Protein AF-A0AAW2LKU7-F1 (afdb_monomer)

Sequence (113 aa):
MQDIAEHLTTIYLKRCDRGKRCLYEGSTPPDGYPNTWNGASYCTSELTVLKNSEIHKWDRGYDNDGNQVWGVKGGAYEFKPAPASSFSDPFSSLNFPPQFMEKRIEGSFVLQE

Structure (mmCIF, N/CA/C/O backbone):
data_AF-A0AAW2LKU7-F1
#
_entry.id   AF-A0AAW2LKU7-F1
#
loop_
_atom_site.group_PDB
_atom_site.id
_atom_site.type_symbol
_atom_site.label_atom_id
_atom_site.label_alt_id
_atom_site.label_comp_id
_atom_site.label_asym_id
_atom_site.label_entity_id
_atom_site.label_seq_id
_atom_site.pdbx_PDB_ins_code
_atom_site.Cartn_x
_atom_site.Cartn_y
_atom_site.Cartn_z
_atom_site.occupancy
_atom_site.B_iso_or_equiv
_atom_site.auth_seq_id
_atom_site.auth_comp_id
_atom_site.auth_asym_id
_atom_site.auth_atom_id
_atom_site.pdbx_PDB_model_num
ATOM 1 N N . MET A 1 1 ? -8.120 22.794 -18.595 1.00 52.03 1 MET A N 1
ATOM 2 C CA . MET A 1 1 ? -8.797 22.102 -17.479 1.00 52.03 1 MET A CA 1
ATOM 3 C C . MET A 1 1 ? -7.928 20.905 -17.117 1.00 52.03 1 MET A C 1
ATOM 5 O O . MET A 1 1 ? -8.183 19.812 -17.589 1.00 52.03 1 MET A O 1
ATOM 9 N N . GLN A 1 2 ? -6.847 21.130 -16.370 1.00 59.94 2 GLN A N 1
ATOM 10 C CA . GLN A 1 2 ? -5.951 20.075 -15.879 1.00 59.94 2 GLN A CA 1
ATOM 11 C C . GLN A 1 2 ? -5.569 20.454 -14.445 1.00 59.94 2 GLN A C 1
ATOM 13 O O . GLN A 1 2 ? -4.478 20.939 -14.186 1.00 59.94 2 GLN A O 1
ATOM 18 N N . ASP A 1 3 ? -6.535 20.330 -13.539 1.00 71.44 3 ASP A N 1
ATOM 19 C CA . ASP A 1 3 ? -6.312 20.454 -12.087 1.00 71.44 3 ASP A CA 1
ATOM 20 C C . ASP A 1 3 ? -6.496 19.092 -11.395 1.00 71.44 3 ASP A C 1
ATOM 22 O O . ASP A 1 3 ? -6.754 18.977 -10.203 1.00 71.44 3 ASP A O 1
ATOM 26 N N . ILE A 1 4 ? -6.422 18.022 -12.190 1.00 77.06 4 ILE A N 1
ATOM 27 C CA . ILE A 1 4 ? -6.457 16.645 -11.719 1.00 77.06 4 ILE A CA 1
ATOM 28 C C . ILE A 1 4 ? -5.102 16.060 -12.091 1.00 77.06 4 ILE A C 1
ATOM 30 O O . ILE A 1 4 ? -4.729 16.061 -13.267 1.00 77.06 4 ILE A O 1
ATOM 34 N N . ALA A 1 5 ? -4.357 15.632 -11.074 1.00 78.81 5 ALA A N 1
ATOM 35 C CA . ALA A 1 5 ? -3.090 14.940 -11.251 1.00 78.81 5 ALA A CA 1
ATOM 36 C C . ALA A 1 5 ? -3.272 13.672 -12.102 1.00 78.81 5 ALA A C 1
ATOM 38 O O . ALA A 1 5 ? -4.373 13.130 -12.222 1.00 78.81 5 ALA A O 1
ATOM 39 N N . GLU A 1 6 ? -2.177 13.197 -12.685 1.00 87.56 6 GLU A N 1
ATOM 40 C CA . GLU A 1 6 ? -2.165 11.937 -13.422 1.00 87.56 6 GLU A CA 1
ATOM 41 C C . GLU A 1 6 ? -2.611 10.772 -12.524 1.00 87.56 6 GLU A C 1
ATOM 43 O O . GLU A 1 6 ? -2.301 10.717 -11.329 1.00 87.56 6 GLU A O 1
ATOM 48 N N . HIS A 1 7 ? -3.370 9.839 -13.099 1.00 93.44 7 HIS A N 1
ATOM 49 C CA . HIS A 1 7 ? -3.749 8.610 -12.411 1.00 93.44 7 HIS A CA 1
ATOM 50 C C . HIS A 1 7 ? -2.502 7.754 -12.144 1.00 93.44 7 HIS A C 1
ATOM 52 O O . HIS A 1 7 ? -1.686 7.558 -13.037 1.00 93.44 7 HIS A O 1
ATOM 58 N N . LEU A 1 8 ? -2.374 7.232 -10.919 1.00 94.75 8 LEU A N 1
ATOM 59 C CA . LEU A 1 8 ? -1.282 6.325 -10.546 1.00 94.75 8 LEU A CA 1
ATOM 60 C C . LEU A 1 8 ? -1.784 4.925 -10.192 1.00 94.75 8 LEU A C 1
ATOM 62 O O . LEU A 1 8 ? -1.247 3.936 -10.671 1.00 94.75 8 LEU A O 1
ATOM 66 N N . THR A 1 9 ? -2.796 4.816 -9.325 1.00 97.06 9 THR A N 1
ATOM 67 C CA . THR A 1 9 ? -3.322 3.520 -8.875 1.00 97.06 9 THR A CA 1
ATOM 68 C C . THR A 1 9 ? -4.818 3.588 -8.586 1.00 97.06 9 THR A C 1
ATOM 70 O O . THR A 1 9 ? -5.364 4.641 -8.255 1.00 97.06 9 THR A O 1
ATOM 73 N N . THR A 1 10 ? -5.485 2.437 -8.663 1.00 97.81 10 THR A N 1
ATOM 74 C CA . THR A 1 10 ? -6.834 2.228 -8.122 1.00 97.81 10 THR A CA 1
ATOM 75 C C . THR A 1 10 ? -6.804 1.053 -7.151 1.00 97.81 10 THR A C 1
ATOM 77 O O . THR A 1 10 ? -6.220 0.012 -7.447 1.00 97.81 10 THR A O 1
ATOM 80 N N . ILE A 1 11 ? -7.438 1.219 -5.988 1.00 98.31 11 ILE A N 1
ATOM 81 C CA . ILE A 1 11 ? -7.531 0.196 -4.941 1.00 98.31 11 ILE A CA 1
ATOM 82 C C . ILE A 1 11 ? -9.001 -0.121 -4.701 1.00 98.31 11 ILE A C 1
ATOM 84 O O . ILE A 1 11 ? -9.798 0.778 -4.430 1.00 98.31 11 ILE A O 1
ATOM 88 N N . TYR A 1 12 ? -9.346 -1.404 -4.746 1.00 96.94 12 TYR A N 1
ATOM 89 C CA . TYR A 1 12 ? -10.695 -1.874 -4.445 1.00 96.94 12 TYR A CA 1
ATOM 90 C C . TYR A 1 12 ? -10.753 -2.338 -2.992 1.00 96.94 12 TYR A C 1
ATOM 92 O O . TYR A 1 12 ? -10.251 -3.406 -2.644 1.00 96.94 12 TYR A O 1
ATOM 100 N N . LEU A 1 13 ? -11.344 -1.514 -2.126 1.00 98.31 13 LEU A N 1
ATOM 101 C CA . LEU A 1 13 ? -11.500 -1.842 -0.713 1.00 98.31 13 LEU A CA 1
ATOM 102 C C . LEU A 1 13 ? -12.720 -2.736 -0.493 1.00 98.31 13 LEU A C 1
ATOM 104 O O . LEU A 1 13 ? -13.829 -2.414 -0.919 1.00 98.31 13 LEU A O 1
ATOM 108 N N . LYS A 1 14 ? -12.529 -3.819 0.258 1.00 98.31 14 LYS A N 1
ATOM 109 C CA . LYS A 1 14 ? -13.615 -4.627 0.814 1.00 98.31 14 LYS A CA 1
ATOM 110 C C . LYS A 1 14 ? -13.741 -4.367 2.307 1.00 98.31 14 LYS A C 1
ATOM 112 O O . LYS A 1 14 ? -12.756 -4.095 2.994 1.00 98.31 14 LYS A O 1
ATOM 117 N N . ARG A 1 15 ? -14.964 -4.473 2.824 1.00 98.38 15 ARG A N 1
ATOM 118 C CA . ARG A 1 15 ? -15.198 -4.457 4.269 1.00 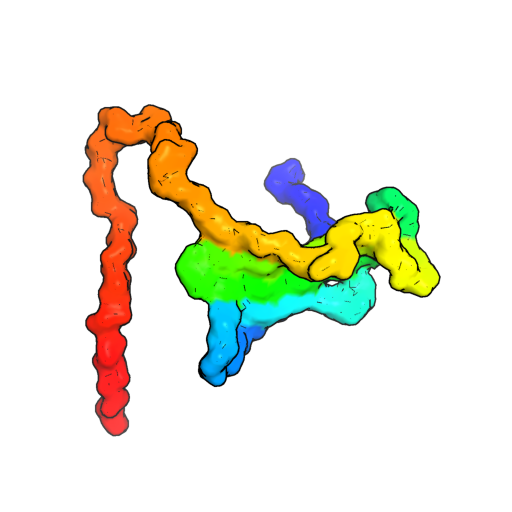98.38 15 ARG A CA 1
ATOM 119 C C . ARG A 1 15 ? -14.541 -5.687 4.894 1.00 98.38 15 ARG A C 1
ATOM 121 O O . ARG A 1 15 ? -14.685 -6.789 4.373 1.00 98.38 15 ARG A O 1
ATOM 128 N N . CYS A 1 16 ? -13.849 -5.492 6.008 1.00 98.06 16 CYS A N 1
ATOM 129 C CA . CYS A 1 16 ? -13.260 -6.594 6.753 1.00 98.06 16 CYS A CA 1
ATOM 130 C C . CYS A 1 16 ? -14.333 -7.419 7.481 1.00 98.06 16 CYS A C 1
ATOM 132 O O . CYS A 1 16 ? -15.330 -6.878 7.972 1.00 98.06 16 CYS A O 1
ATOM 134 N N . ASP A 1 17 ? -14.096 -8.727 7.588 1.00 97.00 17 ASP A N 1
ATOM 135 C CA . ASP A 1 17 ? -14.961 -9.641 8.335 1.00 97.00 17 ASP A CA 1
ATOM 136 C C . ASP A 1 17 ? -15.036 -9.273 9.823 1.00 97.00 17 ASP A C 1
ATOM 138 O O . ASP A 1 17 ? -14.116 -8.681 10.402 1.00 97.00 17 ASP A O 1
ATOM 142 N N . ARG A 1 18 ? -16.137 -9.662 10.480 1.00 94.25 18 ARG A N 1
ATOM 143 C CA . ARG A 1 18 ? -16.297 -9.455 11.926 1.00 94.25 18 ARG A CA 1
ATOM 144 C C . ARG A 1 18 ? -15.156 -10.143 12.684 1.00 94.25 18 ARG A C 1
ATOM 146 O O . ARG A 1 18 ? -14.850 -11.301 12.434 1.00 94.25 18 ARG A O 1
ATOM 153 N N . GLY A 1 19 ? -14.556 -9.425 13.632 1.00 93.31 19 GLY A N 1
ATOM 154 C CA . GLY A 1 19 ? -13.431 -9.911 14.441 1.00 93.31 19 GLY A CA 1
ATOM 155 C C . GLY A 1 19 ? -12.051 -9.501 13.919 1.00 93.31 19 GLY A C 1
ATOM 156 O O . GLY A 1 19 ? -11.091 -9.534 14.687 1.00 93.31 19 GLY A O 1
ATOM 157 N N . LYS A 1 20 ? -11.931 -9.032 12.668 1.00 95.62 20 LYS A N 1
ATOM 158 C CA . LYS A 1 20 ? -10.692 -8.402 12.191 1.00 95.62 20 LYS A CA 1
ATOM 159 C C . LYS A 1 20 ? -10.486 -7.021 12.828 1.00 95.62 20 LYS A C 1
ATOM 161 O O . LYS A 1 20 ? -11.439 -6.334 13.199 1.00 95.62 20 LYS A O 1
ATOM 166 N N . ARG A 1 21 ? -9.218 -6.598 12.933 1.00 94.12 21 ARG A N 1
ATOM 167 C CA . ARG A 1 21 ? -8.850 -5.254 13.429 1.00 94.12 21 ARG A CA 1
ATOM 168 C C . ARG A 1 21 ? -9.214 -4.134 12.448 1.00 94.12 21 ARG A C 1
ATOM 170 O O . ARG A 1 21 ? -9.509 -3.024 12.885 1.00 94.12 21 ARG A O 1
ATOM 177 N N . CYS A 1 22 ? -9.170 -4.418 11.149 1.00 97.31 22 CYS A N 1
ATOM 178 C CA . CYS A 1 22 ? -9.481 -3.461 10.093 1.00 97.31 22 CYS A CA 1
ATOM 179 C C . CYS A 1 22 ? -10.990 -3.257 9.919 1.00 97.31 22 CYS A C 1
ATOM 181 O O . CYS A 1 22 ? -11.799 -4.121 10.249 1.00 97.31 22 CYS A O 1
ATOM 183 N N . LEU A 1 23 ? -11.356 -2.095 9.384 1.00 98.19 23 LEU A N 1
ATOM 184 C CA . LEU A 1 23 ? -12.694 -1.782 8.888 1.00 98.19 23 LEU A CA 1
ATOM 185 C C . LEU A 1 23 ? -12.797 -2.107 7.397 1.00 98.19 23 LEU A C 1
ATOM 187 O O . LEU A 1 23 ? -13.772 -2.726 6.968 1.00 98.19 23 LEU A O 1
ATOM 191 N N . TYR A 1 24 ? -11.767 -1.732 6.638 1.00 98.69 24 TYR A N 1
ATOM 192 C CA . TYR A 1 24 ? -11.636 -2.008 5.213 1.00 98.69 24 TYR A CA 1
ATOM 193 C C . TYR A 1 24 ? -10.198 -2.388 4.878 1.00 98.69 24 TYR A C 1
ATOM 195 O O . TYR A 1 24 ? -9.263 -1.872 5.488 1.00 98.69 24 TYR A O 1
ATOM 203 N N . GLU A 1 25 ? -10.031 -3.260 3.895 1.00 98.50 25 GLU A N 1
ATOM 204 C CA . GLU A 1 25 ? -8.730 -3.664 3.363 1.00 98.50 25 GLU A CA 1
ATOM 205 C C . GLU A 1 25 ? -8.835 -3.853 1.849 1.00 98.50 25 GLU A C 1
ATOM 207 O O . GLU A 1 25 ? -9.894 -4.216 1.331 1.00 98.50 25 GLU A O 1
ATOM 212 N N . GLY A 1 26 ? -7.750 -3.608 1.127 1.00 98.44 26 GLY A N 1
ATOM 213 C CA . GLY A 1 26 ? -7.697 -3.853 -0.306 1.00 98.44 26 GLY A CA 1
ATOM 214 C C . GLY A 1 26 ? -6.343 -3.519 -0.904 1.00 98.44 26 GLY A C 1
ATOM 215 O O . GLY A 1 26 ? -5.476 -2.932 -0.254 1.00 98.44 26 GLY A O 1
ATOM 216 N N . SER A 1 27 ? -6.186 -3.888 -2.168 1.00 98.44 27 SER A N 1
ATOM 217 C CA . SER A 1 27 ? -4.971 -3.658 -2.935 1.00 98.44 27 SER A CA 1
ATOM 218 C C . SER A 1 27 ? -5.290 -3.251 -4.371 1.00 98.44 27 SER A C 1
ATOM 220 O O . SER A 1 27 ? -6.438 -3.323 -4.826 1.00 98.44 27 SER A O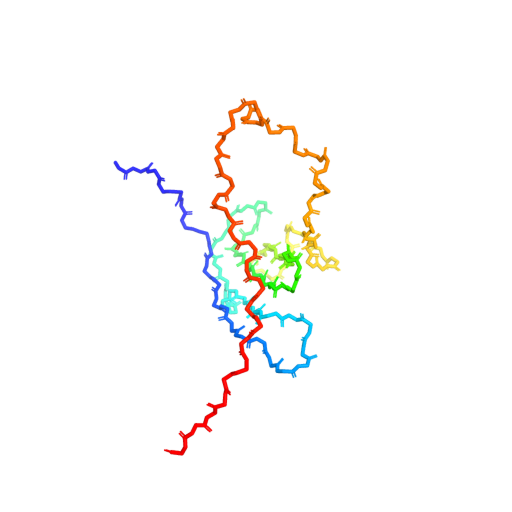 1
ATOM 222 N N . THR A 1 28 ? -4.257 -2.840 -5.097 1.00 98.44 28 THR A N 1
ATOM 223 C CA . THR A 1 28 ? -4.257 -2.874 -6.561 1.00 98.44 28 THR A CA 1
ATOM 224 C C . THR A 1 28 ? -4.463 -4.314 -7.060 1.00 98.44 28 THR A C 1
ATOM 226 O O . THR A 1 28 ? -4.204 -5.265 -6.309 1.00 98.44 28 THR A O 1
ATOM 229 N N . PRO A 1 29 ? -4.900 -4.508 -8.318 1.00 97.56 29 PRO A N 1
ATOM 230 C CA . PRO A 1 29 ? -4.862 -5.816 -8.971 1.00 97.56 29 PRO A CA 1
ATOM 231 C C . PRO A 1 29 ? -3.447 -6.431 -8.961 1.00 97.56 29 PRO A C 1
ATOM 233 O O . PRO A 1 29 ? -2.478 -5.688 -8.770 1.00 97.56 29 PRO A O 1
ATOM 236 N N . PRO A 1 30 ? -3.305 -7.753 -9.191 1.00 94.50 30 PRO A N 1
ATOM 237 C CA . PRO A 1 30 ? -2.006 -8.435 -9.171 1.00 94.50 30 PRO A CA 1
ATOM 238 C C . PRO A 1 30 ? -0.951 -7.813 -10.093 1.00 94.50 30 PRO A C 1
ATOM 240 O O . PRO A 1 30 ? 0.200 -7.687 -9.688 1.00 94.50 30 PRO A O 1
ATOM 243 N N . ASP A 1 31 ? -1.361 -7.354 -11.279 1.00 95.00 31 ASP A N 1
ATOM 244 C CA . ASP A 1 31 ? -0.466 -6.734 -12.269 1.00 95.00 31 ASP A CA 1
ATOM 245 C C . ASP A 1 31 ? -0.078 -5.284 -11.916 1.00 95.00 31 ASP A C 1
ATOM 247 O O . ASP A 1 31 ? 0.762 -4.674 -12.574 1.00 95.00 31 ASP A O 1
ATOM 251 N N . GLY A 1 32 ? -0.685 -4.710 -10.871 1.00 97.25 32 GLY A N 1
ATOM 252 C CA . GLY A 1 32 ? -0.421 -3.341 -10.444 1.00 97.25 32 GLY A CA 1
ATOM 253 C C . GLY A 1 32 ? -0.802 -2.294 -11.495 1.00 97.25 32 GLY A C 1
ATOM 254 O O . GLY A 1 32 ? -1.795 -2.437 -12.210 1.00 97.25 32 GLY A O 1
ATOM 255 N N . TYR A 1 33 ? -0.030 -1.209 -11.538 1.00 98.25 33 TYR A N 1
ATOM 256 C CA . TYR A 1 33 ? -0.156 -0.125 -12.515 1.00 98.25 33 TYR A CA 1
ATOM 257 C C . TYR A 1 33 ? 1.223 0.308 -13.024 1.00 98.25 33 TYR A C 1
ATOM 259 O O . TYR A 1 33 ? 2.191 0.193 -12.272 1.00 98.25 33 TYR A O 1
ATOM 267 N N . PRO A 1 34 ? 1.345 0.827 -14.261 1.00 97.81 34 PRO A N 1
ATOM 268 C CA . PRO A 1 34 ? 2.621 1.299 -14.789 1.00 97.81 34 PRO A CA 1
ATOM 269 C C . PRO A 1 34 ? 3.270 2.355 -13.891 1.00 97.81 34 PRO A C 1
ATOM 271 O O . PRO A 1 34 ? 2.620 3.295 -13.434 1.00 97.81 34 PRO A O 1
ATOM 274 N N . ASN A 1 35 ? 4.573 2.221 -13.655 1.00 97.56 35 ASN A N 1
ATOM 275 C CA . ASN A 1 35 ? 5.350 3.201 -12.905 1.00 97.56 35 ASN A CA 1
ATOM 276 C C . ASN A 1 35 ? 6.796 3.185 -13.387 1.00 97.56 35 ASN A C 1
ATOM 278 O O . ASN A 1 35 ? 7.366 2.116 -13.530 1.00 97.56 35 ASN A O 1
ATOM 282 N N . THR A 1 36 ? 7.389 4.358 -13.600 1.00 96.62 36 THR A N 1
ATOM 283 C CA . THR A 1 36 ? 8.748 4.500 -14.156 1.00 96.62 36 THR A CA 1
ATOM 284 C C . THR A 1 36 ? 9.746 5.097 -13.163 1.00 96.62 36 THR A C 1
ATOM 286 O O . THR A 1 36 ? 10.834 5.538 -13.538 1.00 96.62 36 THR A O 1
ATOM 289 N N . TRP A 1 37 ? 9.400 5.150 -11.875 1.00 95.69 37 TRP A N 1
ATOM 290 C CA . TRP A 1 37 ? 10.259 5.757 -10.861 1.00 95.69 37 TRP A CA 1
ATOM 291 C C . TRP A 1 37 ? 11.391 4.809 -10.472 1.00 95.69 37 TRP A C 1
ATOM 293 O O . TRP A 1 37 ? 11.150 3.638 -10.193 1.00 95.69 37 TRP A O 1
ATOM 303 N N . ASN A 1 38 ? 12.624 5.317 -10.396 1.00 94.44 38 ASN A N 1
ATOM 304 C CA . ASN A 1 38 ? 13.796 4.574 -9.910 1.00 94.44 38 ASN A CA 1
ATOM 305 C C . ASN A 1 38 ? 13.992 3.183 -10.553 1.00 94.44 38 ASN A C 1
ATOM 307 O O . ASN A 1 38 ? 14.402 2.244 -9.877 1.00 94.44 38 ASN A O 1
ATOM 311 N N . GLY A 1 39 ? 13.696 3.042 -11.850 1.00 96.00 39 GLY A N 1
ATOM 312 C CA . GLY A 1 39 ? 13.848 1.773 -12.574 1.00 96.00 39 GLY A CA 1
ATOM 313 C C . GLY A 1 39 ? 12.674 0.802 -12.427 1.00 96.00 39 GLY A C 1
ATOM 314 O O . GLY A 1 39 ? 12.782 -0.343 -12.858 1.00 96.00 39 GLY A O 1
ATOM 315 N N . ALA A 1 40 ? 11.557 1.240 -11.844 1.00 98.25 40 ALA A N 1
ATOM 316 C CA . ALA A 1 40 ? 10.332 0.457 -11.840 1.00 98.25 40 ALA A CA 1
ATOM 317 C C . ALA A 1 40 ? 9.745 0.341 -13.257 1.00 98.25 40 ALA A C 1
ATOM 319 O O . ALA A 1 40 ? 9.983 1.177 -14.131 1.00 98.25 40 ALA A O 1
ATOM 320 N N . SER A 1 41 ? 8.962 -0.713 -13.439 1.00 98.19 41 SER A N 1
ATOM 321 C CA . SER A 1 41 ? 8.070 -0.955 -14.570 1.00 98.19 41 SER A CA 1
ATOM 322 C C . SER A 1 41 ? 6.602 -0.918 -14.133 1.00 98.19 41 SER A C 1
ATOM 324 O O . SER A 1 41 ? 5.745 -0.424 -14.868 1.00 98.19 41 SER A O 1
ATOM 326 N N . TYR A 1 42 ? 6.311 -1.357 -12.905 1.00 98.50 42 TYR A N 1
ATOM 327 C CA . TYR A 1 42 ? 4.986 -1.282 -12.301 1.00 98.50 42 TYR A CA 1
ATOM 328 C C . TYR A 1 42 ? 5.065 -0.964 -10.806 1.00 98.50 42 TYR A C 1
ATOM 330 O O . TYR A 1 42 ? 6.109 -1.087 -10.161 1.00 98.50 42 TYR A O 1
ATOM 338 N N . CYS A 1 43 ? 3.942 -0.540 -10.237 1.00 98.38 43 CYS A N 1
ATOM 339 C CA . CYS A 1 43 ? 3.770 -0.349 -8.809 1.00 98.38 43 CYS A CA 1
ATOM 340 C C . CYS A 1 43 ? 2.533 -1.073 -8.285 1.00 98.38 43 CYS A C 1
ATOM 342 O O . CYS A 1 43 ? 1.547 -1.287 -8.992 1.00 98.38 43 CYS A O 1
ATOM 344 N N . THR A 1 44 ? 2.594 -1.439 -7.010 1.00 98.38 44 THR A N 1
ATOM 345 C CA . THR A 1 44 ? 1.470 -2.000 -6.263 1.00 98.38 44 THR A CA 1
ATOM 346 C C . THR A 1 44 ? 1.157 -1.106 -5.085 1.00 98.38 44 THR A C 1
ATOM 348 O O . THR A 1 44 ? 2.069 -0.521 -4.491 1.00 98.38 44 THR A O 1
ATOM 351 N N . SER A 1 45 ? -0.110 -1.086 -4.693 1.00 98.56 45 SER A N 1
ATOM 352 C CA . SER A 1 45 ? -0.540 -0.385 -3.496 1.00 98.56 45 SER A CA 1
ATOM 353 C C . SER A 1 45 ? -1.479 -1.238 -2.660 1.00 98.56 45 SER A C 1
ATOM 355 O O . SER A 1 45 ? -2.395 -1.858 -3.197 1.00 98.56 45 SER A O 1
ATOM 357 N N . GLU A 1 46 ? -1.279 -1.236 -1.348 1.00 98.69 46 GLU A N 1
ATOM 358 C CA . GLU A 1 46 ? -2.176 -1.835 -0.361 1.00 98.69 46 GLU A CA 1
ATOM 359 C C . GLU A 1 46 ? -2.648 -0.757 0.618 1.00 98.69 46 GLU A C 1
ATOM 361 O O . GLU A 1 46 ? -1.874 0.108 1.041 1.00 98.69 46 GLU A O 1
ATOM 366 N N . LEU A 1 47 ? -3.928 -0.797 0.980 1.00 98.69 47 LEU A N 1
ATOM 367 C CA . LEU A 1 47 ? -4.539 0.143 1.912 1.00 98.69 47 LEU A CA 1
ATOM 368 C C . LEU A 1 47 ? -5.412 -0.614 2.907 1.00 98.69 47 LEU A C 1
ATOM 370 O O . LEU A 1 47 ? -6.327 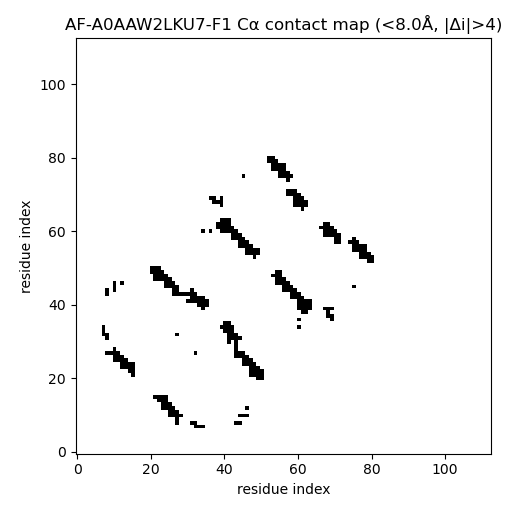-1.344 2.527 1.00 98.69 47 LEU A O 1
ATOM 374 N N . THR A 1 48 ? -5.157 -0.381 4.190 1.00 98.69 48 THR A N 1
ATOM 375 C CA . THR A 1 48 ? -6.007 -0.848 5.282 1.00 98.69 48 THR A CA 1
ATOM 376 C C . THR A 1 48 ? -6.485 0.345 6.092 1.00 98.69 48 THR A C 1
ATOM 378 O O . THR A 1 48 ? -5.690 1.158 6.558 1.00 98.69 48 THR A O 1
ATOM 381 N N . VAL A 1 49 ? -7.797 0.441 6.276 1.00 98.50 49 VAL A N 1
ATOM 382 C CA . VAL A 1 49 ? -8.439 1.449 7.121 1.00 98.50 49 VAL A CA 1
ATOM 383 C C . VAL A 1 49 ? -8.828 0.779 8.427 1.00 98.50 49 VAL A C 1
ATOM 385 O O . VAL A 1 49 ? -9.573 -0.205 8.426 1.00 98.50 49 VAL A O 1
ATOM 388 N N . LEU A 1 50 ? -8.328 1.296 9.544 1.00 98.31 50 LEU A N 1
ATOM 389 C CA . LEU A 1 50 ? -8.576 0.767 10.879 1.00 98.31 50 LEU A CA 1
ATOM 390 C C . LEU A 1 50 ? -9.508 1.698 11.667 1.00 98.31 50 LEU A C 1
ATOM 392 O O . LEU A 1 50 ? -9.939 2.754 11.204 1.00 98.31 50 LEU A O 1
ATOM 396 N N . LYS A 1 51 ? -9.869 1.268 12.878 1.00 95.25 51 LYS A N 1
ATOM 397 C CA . LYS A 1 51 ? -10.577 2.119 13.843 1.00 95.25 51 LYS A CA 1
ATOM 398 C C . LYS A 1 51 ? -9.677 3.274 14.303 1.00 95.25 51 LYS A C 1
ATOM 400 O O . LYS A 1 51 ? -8.470 3.246 14.094 1.00 95.25 51 LYS A O 1
ATOM 405 N N . ASN A 1 52 ? -10.271 4.258 14.979 1.00 94.12 52 ASN A N 1
ATOM 406 C CA . ASN A 1 52 ? -9.563 5.396 15.584 1.00 94.12 52 ASN A CA 1
ATOM 407 C C . ASN A 1 52 ? -8.751 6.228 14.575 1.00 94.12 52 ASN A C 1
ATOM 409 O O . ASN A 1 52 ? -7.714 6.786 14.923 1.00 94.12 52 ASN A O 1
ATOM 413 N N . SER A 1 53 ? -9.226 6.295 13.327 1.00 93.94 53 SER A N 1
ATOM 414 C CA . SER A 1 53 ? -8.592 7.057 12.244 1.00 93.94 53 SER A CA 1
ATOM 415 C C . SER A 1 53 ? -7.144 6.635 11.952 1.00 93.94 53 SER A C 1
ATOM 417 O O . SER A 1 53 ? -6.334 7.450 11.516 1.00 93.94 53 SER A O 1
ATOM 419 N N . GLU A 1 54 ? -6.815 5.362 12.188 1.00 97.75 54 GLU A N 1
ATOM 420 C CA . GLU A 1 54 ? -5.532 4.770 11.811 1.00 97.75 54 GLU A CA 1
ATOM 421 C C . GLU A 1 54 ? -5.599 4.208 10.381 1.00 97.75 54 GLU A C 1
ATOM 423 O O . GLU A 1 54 ? -6.573 3.555 9.989 1.00 97.75 54 GLU A O 1
ATOM 428 N N . ILE A 1 55 ? -4.557 4.471 9.591 1.00 98.44 55 ILE A N 1
ATOM 429 C CA . ILE A 1 55 ? -4.441 4.029 8.199 1.00 98.44 55 ILE A CA 1
ATOM 430 C C . ILE A 1 55 ? -3.107 3.326 8.012 1.00 98.44 55 ILE A C 1
ATOM 432 O O . ILE A 1 55 ? -2.060 3.879 8.335 1.00 98.44 55 ILE A O 1
ATOM 436 N N . HIS A 1 56 ? -3.131 2.125 7.441 1.00 98.56 56 HIS A N 1
ATOM 437 C CA . HIS A 1 56 ? -1.918 1.456 6.979 1.00 98.56 56 HIS A CA 1
ATOM 438 C C . HIS A 1 56 ? -1.853 1.537 5.462 1.00 98.56 56 HIS A C 1
ATOM 440 O O . HIS A 1 56 ? -2.802 1.149 4.777 1.00 98.56 56 HIS A O 1
ATOM 446 N N . LYS A 1 57 ? -0.741 2.045 4.936 1.00 98.44 57 LYS A N 1
ATOM 447 C CA . LYS A 1 57 ? -0.538 2.244 3.499 1.00 98.44 57 LYS A CA 1
ATOM 448 C C . LYS A 1 57 ? 0.787 1.637 3.074 1.00 98.44 57 LYS A C 1
ATOM 450 O O . LYS A 1 57 ? 1.818 1.900 3.694 1.00 98.44 57 LYS A O 1
ATOM 455 N N . TRP A 1 58 ? 0.763 0.849 2.006 1.00 98.50 58 TRP A N 1
ATOM 456 C CA . TRP A 1 58 ? 1.964 0.222 1.475 1.00 98.50 58 TRP A CA 1
ATOM 457 C C . TRP A 1 58 ? 2.064 0.415 -0.031 1.00 98.50 58 TRP A C 1
ATOM 459 O O . TRP A 1 58 ? 1.396 -0.273 -0.796 1.00 98.50 58 TRP A O 1
ATOM 469 N N . ASP A 1 59 ? 2.910 1.355 -0.444 1.00 98.31 59 ASP A 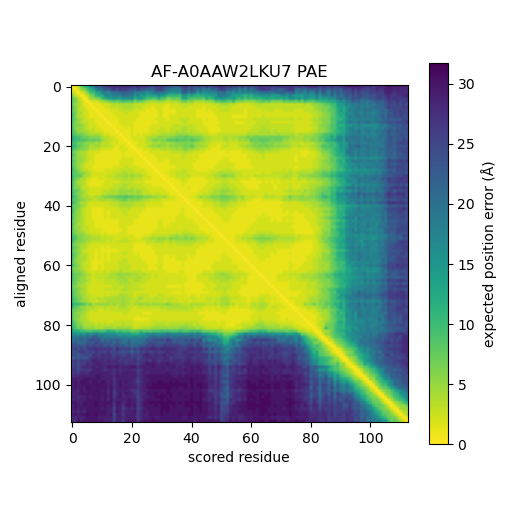N 1
ATOM 470 C CA . ASP A 1 59 ? 3.231 1.600 -1.848 1.00 98.31 59 ASP A CA 1
ATOM 471 C C . ASP A 1 59 ? 4.618 1.044 -2.162 1.00 98.31 59 ASP A C 1
ATOM 473 O O . ASP A 1 59 ? 5.583 1.279 -1.423 1.00 98.31 59 ASP A O 1
ATOM 477 N N . ARG A 1 60 ? 4.713 0.286 -3.255 1.00 98.25 60 ARG A N 1
ATOM 478 C CA . ARG A 1 60 ? 5.949 -0.366 -3.701 1.00 98.25 60 ARG A CA 1
ATOM 479 C C . ARG A 1 60 ? 6.047 -0.326 -5.216 1.00 98.25 60 ARG A C 1
ATOM 481 O O . ARG A 1 60 ? 5.027 -0.455 -5.892 1.00 98.25 60 ARG A O 1
ATOM 488 N N . GLY A 1 61 ? 7.265 -0.226 -5.734 1.00 98.31 61 GLY A N 1
ATOM 489 C CA . GLY A 1 61 ? 7.540 -0.339 -7.164 1.00 98.31 61 GLY A CA 1
ATOM 490 C C . GLY A 1 61 ? 8.515 -1.450 -7.478 1.00 98.31 61 GLY A C 1
ATOM 491 O O . GLY A 1 61 ? 9.403 -1.748 -6.675 1.00 98.31 61 GLY A O 1
ATOM 492 N N . TYR A 1 62 ? 8.341 -2.026 -8.660 1.00 98.44 62 TYR A N 1
ATOM 493 C CA . TYR A 1 62 ? 9.005 -3.239 -9.104 1.00 98.44 62 TYR A CA 1
ATOM 494 C C . TYR A 1 62 ? 9.521 -3.092 -10.531 1.00 98.44 62 TYR A C 1
ATOM 496 O O . TYR A 1 62 ? 8.851 -2.486 -11.367 1.00 98.44 62 TYR A O 1
ATOM 504 N N . ASP A 1 63 ? 10.696 -3.644 -10.819 1.00 98.12 63 ASP A N 1
ATOM 505 C CA . ASP A 1 63 ? 11.204 -3.781 -12.190 1.00 98.12 63 ASP A CA 1
ATOM 506 C C . ASP A 1 63 ? 10.506 -4.933 -12.950 1.00 98.12 63 ASP A C 1
ATOM 508 O O . ASP A 1 63 ? 9.612 -5.592 -12.417 1.00 98.12 63 ASP A O 1
ATOM 512 N N . ASN A 1 64 ? 10.880 -5.155 -14.215 1.00 97.38 64 ASN A N 1
ATOM 513 C CA . ASN A 1 64 ? 10.263 -6.190 -15.061 1.00 97.38 64 ASN A CA 1
ATOM 514 C C . ASN A 1 64 ? 10.539 -7.623 -14.573 1.00 97.38 64 ASN A C 1
ATOM 516 O O . ASN A 1 64 ? 9.808 -8.541 -14.938 1.00 97.38 64 ASN A O 1
ATOM 520 N N . ASP A 1 65 ? 11.582 -7.811 -13.763 1.00 97.62 65 ASP A N 1
ATOM 521 C CA . ASP A 1 65 ? 11.952 -9.103 -13.185 1.00 97.62 65 ASP A CA 1
ATOM 522 C C . ASP A 1 65 ? 11.226 -9.351 -11.846 1.00 97.62 65 ASP A C 1
ATOM 524 O O . ASP A 1 65 ? 11.391 -10.402 -11.223 1.00 97.62 65 ASP A O 1
ATOM 528 N N . GLY A 1 66 ? 10.406 -8.394 -11.392 1.00 96.62 66 GLY A N 1
ATOM 529 C CA . GLY A 1 66 ? 9.658 -8.463 -10.140 1.00 96.62 66 GLY A CA 1
ATOM 530 C C . GLY A 1 66 ? 10.480 -8.091 -8.904 1.00 96.62 66 GLY A C 1
ATOM 531 O O . GLY A 1 66 ? 10.037 -8.334 -7.776 1.00 96.62 66 GLY A O 1
ATOM 532 N N . ASN A 1 67 ? 11.662 -7.486 -9.062 1.00 97.75 67 ASN A N 1
ATOM 533 C CA . ASN A 1 67 ? 12.445 -7.009 -7.926 1.00 97.75 67 ASN A CA 1
ATOM 534 C C . ASN A 1 67 ? 11.884 -5.683 -7.420 1.00 97.75 67 ASN A C 1
ATOM 536 O O . ASN A 1 67 ? 11.692 -4.740 -8.185 1.00 97.75 67 ASN A O 1
ATOM 540 N N . GLN A 1 68 ? 11.684 -5.565 -6.106 1.00 97.81 68 GLN A N 1
ATOM 541 C CA . GLN A 1 68 ? 11.270 -4.299 -5.504 1.00 97.81 68 GLN A CA 1
ATOM 542 C C . GLN A 1 68 ? 12.414 -3.273 -5.552 1.00 97.81 68 GLN A C 1
ATOM 544 O O . GLN A 1 68 ? 13.425 -3.434 -4.858 1.00 97.81 68 GLN A O 1
ATOM 549 N N . VAL A 1 69 ? 12.211 -2.191 -6.305 1.00 98.19 69 VAL A N 1
ATOM 550 C CA . VAL A 1 69 ? 13.191 -1.111 -6.524 1.00 98.19 69 VAL A CA 1
ATOM 551 C C . VAL A 1 69 ? 12.936 0.126 -5.662 1.00 98.19 69 VAL A C 1
ATOM 553 O O . VAL A 1 69 ? 13.868 0.868 -5.357 1.00 98.19 69 VAL A O 1
ATOM 556 N N . TRP A 1 70 ? 11.697 0.341 -5.207 1.00 98.25 70 TRP A N 1
ATOM 557 C CA . TRP A 1 70 ? 11.371 1.406 -4.257 1.00 98.25 70 TRP A CA 1
ATOM 558 C C . TRP A 1 70 ? 10.242 1.022 -3.296 1.00 98.25 70 TRP A C 1
ATOM 560 O O . TRP A 1 70 ? 9.545 0.016 -3.458 1.00 98.25 70 TRP A O 1
ATOM 570 N N . GLY A 1 71 ? 10.078 1.842 -2.259 1.00 97.44 71 GLY A N 1
ATOM 571 C CA . GLY A 1 71 ? 9.124 1.611 -1.180 1.00 97.44 71 GLY A CA 1
ATOM 572 C C . GLY A 1 71 ? 9.724 0.771 -0.057 1.00 97.44 71 GLY A C 1
ATOM 573 O O . GLY A 1 71 ? 10.797 0.180 -0.178 1.00 97.44 71 GLY A O 1
ATOM 574 N N . VAL A 1 72 ? 9.030 0.743 1.074 1.00 96.75 72 VAL A N 1
ATOM 575 C CA . VAL A 1 72 ? 9.483 0.028 2.270 1.00 96.75 72 VAL A CA 1
ATOM 576 C C . VAL A 1 72 ? 9.334 -1.489 2.084 1.00 96.75 72 VAL A C 1
ATOM 578 O O . VAL A 1 72 ? 8.334 -1.962 1.546 1.00 96.75 72 VAL A O 1
ATOM 581 N N . LYS A 1 73 ? 10.338 -2.266 2.513 1.00 96.38 73 LYS A N 1
ATOM 582 C CA . LYS A 1 73 ? 10.325 -3.745 2.452 1.00 96.38 73 LYS A CA 1
ATOM 583 C C . LYS A 1 73 ? 9.735 -4.3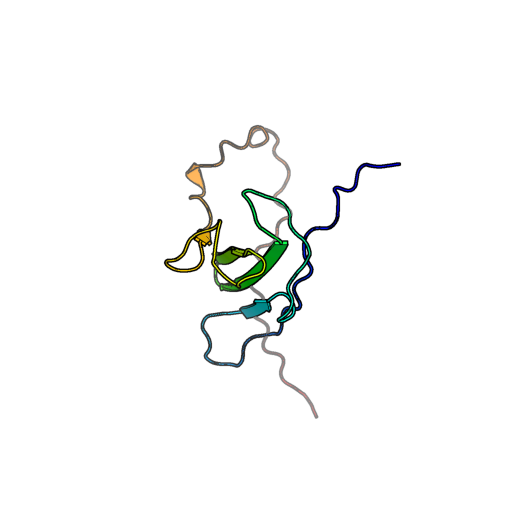95 3.709 1.00 96.38 73 LYS A C 1
ATOM 585 O O . LYS A 1 73 ? 9.242 -5.513 3.646 1.00 96.38 73 LYS A O 1
ATOM 590 N N . GLY A 1 74 ? 9.796 -3.699 4.846 1.00 95.94 74 GLY A N 1
ATOM 591 C CA . GLY A 1 74 ? 9.457 -4.240 6.169 1.00 95.94 74 GLY A CA 1
ATOM 592 C C . GLY A 1 74 ? 7.968 -4.262 6.530 1.00 95.94 74 GLY A C 1
ATOM 593 O O . GLY A 1 74 ? 7.632 -4.754 7.601 1.00 95.94 74 GLY A O 1
ATOM 594 N N . GLY A 1 75 ? 7.088 -3.734 5.678 1.00 95.50 75 GLY A N 1
ATOM 595 C CA . GLY A 1 75 ? 5.651 -3.632 5.943 1.00 95.50 75 GLY A CA 1
ATOM 596 C C . GLY A 1 75 ? 5.098 -2.243 5.641 1.00 95.50 75 GLY A C 1
ATOM 597 O O . GLY A 1 75 ? 5.843 -1.340 5.266 1.00 95.50 75 GLY A O 1
ATOM 598 N N . ALA A 1 76 ? 3.785 -2.087 5.796 1.00 98.00 76 ALA A N 1
ATOM 599 C CA . ALA A 1 76 ? 3.081 -0.834 5.549 1.00 98.00 76 ALA A CA 1
ATOM 600 C C . ALA A 1 76 ? 3.525 0.291 6.500 1.00 98.00 76 ALA A C 1
ATOM 602 O O . ALA A 1 76 ? 3.860 0.051 7.660 1.00 98.00 76 ALA A O 1
ATOM 603 N N . TYR A 1 77 ? 3.450 1.536 6.030 1.00 98.38 77 TYR A N 1
ATOM 604 C CA . TYR A 1 77 ? 3.495 2.694 6.917 1.00 98.38 77 TYR A CA 1
ATOM 605 C C . TYR A 1 77 ? 2.211 2.758 7.745 1.00 98.38 77 TYR A C 1
ATOM 607 O O . TYR A 1 77 ? 1.115 2.681 7.185 1.00 98.38 77 TYR A O 1
ATOM 615 N N . GLU A 1 78 ? 2.347 2.946 9.058 1.00 98.06 78 GLU A N 1
ATOM 616 C CA . GLU A 1 78 ? 1.227 3.081 9.991 1.00 98.06 78 GLU A CA 1
ATOM 617 C C . GLU A 1 78 ? 0.994 4.555 10.347 1.00 98.06 78 GLU A C 1
ATOM 619 O O . GLU A 1 78 ? 1.712 5.148 11.155 1.00 98.06 78 GLU A O 1
ATOM 624 N N . PHE A 1 79 ? -0.030 5.156 9.751 1.00 98.06 79 PHE A N 1
ATOM 625 C CA . PHE A 1 79 ? -0.449 6.521 10.039 1.00 98.06 79 PHE A CA 1
ATOM 626 C C . PHE A 1 79 ? -1.443 6.533 11.191 1.00 98.06 79 PHE A C 1
ATOM 628 O O . PHE A 1 79 ? -2.505 5.915 11.116 1.00 98.06 79 PHE A O 1
ATOM 635 N N . LYS A 1 80 ? -1.111 7.285 12.240 1.00 96.06 80 LYS A N 1
ATOM 636 C CA . LYS A 1 80 ? -1.986 7.557 13.384 1.00 96.06 80 LYS A CA 1
ATOM 637 C C . LYS A 1 80 ? -2.291 9.054 13.443 1.00 96.06 80 LYS A C 1
ATOM 639 O O . LYS A 1 80 ? -1.456 9.848 13.003 1.00 96.06 80 LYS A O 1
ATOM 644 N N . PRO A 1 81 ? -3.451 9.458 13.984 1.00 92.19 81 PRO A N 1
ATOM 645 C CA . PRO A 1 81 ? -3.764 10.868 14.160 1.00 92.19 81 PRO A CA 1
ATOM 646 C C . PRO A 1 81 ? -2.687 11.572 14.985 1.00 92.19 81 PRO A C 1
ATOM 648 O O . PRO A 1 81 ? -2.213 11.037 15.991 1.00 92.19 81 PRO A O 1
ATOM 651 N N . ALA A 1 82 ? -2.321 12.785 14.576 1.00 89.75 82 ALA A N 1
ATOM 652 C CA . ALA A 1 82 ? -1.490 13.639 15.409 1.00 89.75 82 ALA A CA 1
ATOM 653 C C . ALA A 1 82 ? -2.240 13.985 16.713 1.00 89.75 82 ALA A C 1
ATOM 655 O O . ALA A 1 82 ? -3.472 14.082 16.705 1.00 89.75 82 ALA A O 1
ATOM 656 N N . PRO A 1 83 ? -1.532 14.206 17.835 1.00 84.44 83 PRO A N 1
ATOM 657 C CA . PRO A 1 83 ? -2.157 14.690 19.061 1.00 84.44 83 PRO A CA 1
ATOM 658 C C . PRO A 1 83 ? -2.914 16.002 18.818 1.00 84.44 83 PRO A C 1
ATOM 660 O O . PRO A 1 83 ? -2.429 16.860 18.080 1.00 84.44 83 PRO A O 1
ATOM 663 N N . ALA A 1 84 ? -4.053 16.202 19.486 1.00 71.94 84 ALA A N 1
ATOM 664 C CA . ALA A 1 84 ? -4.884 17.403 19.327 1.00 71.94 84 ALA A CA 1
ATOM 665 C C . ALA A 1 84 ? -4.132 18.722 19.611 1.00 71.94 84 ALA A C 1
ATOM 667 O O . ALA A 1 84 ? -4.436 19.748 19.014 1.00 71.94 84 ALA A O 1
ATOM 668 N N . SER A 1 85 ? -3.101 18.690 20.461 1.00 68.81 85 SER A N 1
ATOM 669 C CA . SER A 1 85 ? -2.231 19.838 20.758 1.00 68.81 85 SER A CA 1
ATOM 670 C C . SER A 1 85 ? -1.301 20.248 19.608 1.00 68.81 85 SER A C 1
ATOM 672 O O . SER A 1 85 ? -0.637 21.275 19.700 1.00 68.81 85 SER A O 1
ATOM 674 N N . SER A 1 86 ? -1.231 19.453 18.538 1.00 61.72 86 SER A N 1
ATOM 675 C CA . SER A 1 86 ? -0.358 19.693 17.378 1.00 61.72 86 SER A CA 1
ATOM 676 C C . SER A 1 86 ? -1.006 20.595 16.325 1.00 61.72 86 SER A C 1
ATOM 678 O O . SER A 1 86 ? -0.331 21.034 15.398 1.00 61.72 86 SER A O 1
ATOM 680 N N . PHE A 1 87 ? -2.308 20.869 16.453 1.00 59.06 87 PHE A N 1
ATOM 681 C CA . PHE A 1 87 ? -3.027 21.816 15.609 1.00 59.06 87 PHE A CA 1
ATOM 682 C C . PHE A 1 87 ? -3.077 23.174 16.312 1.00 59.06 87 PHE A C 1
ATOM 684 O O . PHE A 1 87 ? -3.969 23.445 17.112 1.00 59.06 87 PHE A O 1
ATOM 691 N N . SER A 1 88 ? -2.132 24.060 15.998 1.00 61.09 88 SER A N 1
ATOM 692 C CA . SER A 1 88 ? -2.382 25.492 16.161 1.00 61.09 88 SER A CA 1
ATOM 693 C C . SER A 1 88 ? -3.358 25.894 15.059 1.00 61.09 88 SER A C 1
ATOM 695 O O . SER A 1 88 ? -2.933 26.214 13.952 1.00 61.09 88 SER A O 1
ATOM 697 N N . ASP A 1 89 ? -4.659 25.783 15.320 1.00 61.09 89 ASP A N 1
ATOM 698 C CA . ASP A 1 89 ? -5.677 26.224 14.372 1.00 61.09 89 ASP A CA 1
ATOM 699 C C . ASP A 1 89 ? -5.584 27.758 14.230 1.00 61.09 89 ASP A C 1
ATOM 701 O O . ASP A 1 89 ? -5.899 28.474 15.192 1.00 61.09 89 ASP A O 1
ATOM 705 N N . PRO A 1 90 ? -5.146 28.298 13.073 1.00 60.88 90 PRO A N 1
ATOM 706 C CA . PRO A 1 90 ? -5.100 29.743 12.854 1.00 60.88 90 PRO A CA 1
ATOM 707 C C . PRO A 1 90 ? -6.504 30.372 12.871 1.00 60.88 90 PRO A C 1
ATOM 709 O O . PRO A 1 90 ? -6.624 31.592 12.960 1.00 60.88 90 PRO A O 1
ATOM 712 N N . PHE A 1 91 ? -7.563 29.555 12.833 1.00 57.38 91 PHE A N 1
ATOM 713 C CA . PHE A 1 91 ? -8.957 29.964 12.951 1.00 57.38 91 PHE A CA 1
ATOM 714 C C . PHE A 1 91 ? -9.570 29.681 14.326 1.00 57.38 91 PHE A C 1
ATOM 716 O O . PHE A 1 91 ? -10.737 30.000 14.525 1.00 57.38 91 PHE A O 1
ATOM 723 N N . SER A 1 92 ? -8.794 29.221 15.315 1.00 57.47 92 SER A N 1
ATOM 724 C CA . SER A 1 92 ? -9.261 29.066 16.708 1.00 57.47 92 SER A CA 1
ATOM 725 C C . SER A 1 92 ? -9.801 30.366 17.325 1.00 57.47 92 SER A C 1
ATOM 727 O O . SER A 1 92 ? -10.567 30.333 18.284 1.00 57.47 92 SER A O 1
ATOM 729 N N . SER A 1 93 ? -9.411 31.521 16.772 1.00 56.75 93 SER A N 1
ATOM 730 C CA . SER A 1 93 ? -9.895 32.848 17.185 1.00 56.75 93 SER A CA 1
ATOM 731 C C . SER A 1 93 ? -11.234 33.234 16.545 1.00 56.75 93 SER A C 1
ATOM 733 O O . SER A 1 93 ? -11.890 34.173 16.997 1.00 56.75 93 SER A O 1
ATOM 735 N N . LEU A 1 94 ? -11.645 32.539 15.484 1.00 60.22 94 LEU A N 1
ATOM 736 C CA . LEU A 1 94 ? -12.969 32.687 14.908 1.00 60.22 94 LEU A CA 1
ATOM 737 C C . LEU A 1 94 ? -13.872 31.702 15.645 1.00 60.22 94 LEU A C 1
ATOM 739 O O . LEU A 1 94 ? -13.822 30.501 15.405 1.00 60.22 94 LEU A O 1
ATOM 743 N N . ASN A 1 95 ? -14.684 32.223 16.569 1.00 54.41 95 ASN A N 1
ATOM 744 C CA . ASN A 1 95 ? -15.743 31.480 17.253 1.00 54.41 95 ASN A CA 1
ATOM 745 C C . ASN A 1 95 ? -16.810 31.023 16.243 1.00 54.41 95 ASN A C 1
ATOM 747 O O . ASN A 1 95 ? -17.928 31.538 16.216 1.00 54.41 95 ASN A O 1
ATOM 751 N N . PHE A 1 96 ? -16.473 30.066 15.385 1.00 55.41 96 PHE A N 1
ATOM 752 C CA . PHE A 1 96 ? -17.464 29.308 14.656 1.00 55.41 96 PHE A CA 1
ATOM 753 C C . PHE A 1 96 ? -18.119 28.356 15.658 1.00 55.41 96 PHE A C 1
ATOM 755 O O . PHE A 1 96 ? -17.411 27.626 16.358 1.00 55.41 96 PHE A O 1
ATOM 762 N N . PRO A 1 97 ? -19.457 28.357 15.784 1.00 46.25 97 PRO A N 1
ATOM 763 C CA . PRO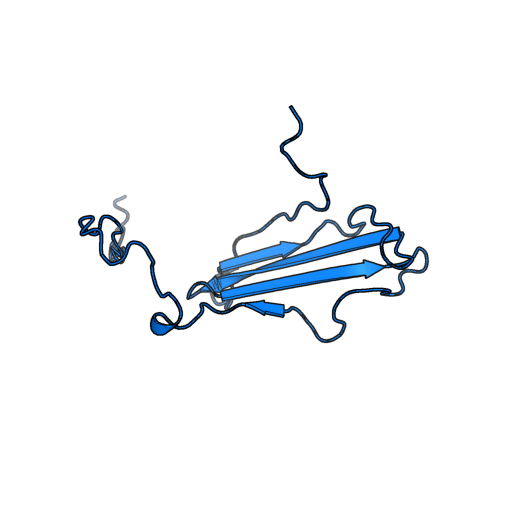 A 1 97 ? -20.128 27.374 16.618 1.00 46.25 97 PRO A CA 1
ATOM 764 C C . PRO A 1 97 ? -19.719 25.974 16.132 1.00 46.25 97 PRO A C 1
ATOM 766 O O . PRO A 1 97 ? -19.745 25.732 14.921 1.00 46.25 97 PRO A O 1
ATOM 769 N N . PRO A 1 98 ? -19.329 25.050 17.027 1.00 46.50 98 PRO A N 1
ATOM 770 C CA . PRO A 1 98 ? -18.891 23.725 16.622 1.00 46.50 98 PRO A CA 1
ATOM 771 C C . PRO A 1 98 ? -20.076 22.966 16.015 1.00 46.50 98 PRO A C 1
ATOM 773 O O . PRO A 1 98 ? -20.891 22.373 16.716 1.00 46.50 98 PRO A O 1
ATOM 776 N N . GLN A 1 99 ? -20.177 22.973 14.689 1.00 49.66 99 GLN A N 1
ATOM 777 C CA . GLN A 1 99 ? -20.981 22.022 13.930 1.00 49.66 99 GLN A CA 1
ATOM 778 C C . GLN A 1 99 ? -20.061 20.945 13.360 1.00 49.66 99 GLN A C 1
ATOM 780 O O . GLN A 1 99 ? -19.950 20.756 12.156 1.00 49.66 99 GLN A O 1
ATOM 785 N N . PHE A 1 100 ? -19.405 20.201 14.246 1.00 41.44 100 PHE A N 1
ATOM 786 C CA . PHE A 1 100 ? -18.954 18.860 13.909 1.00 41.44 100 PHE A CA 1
ATOM 787 C C . PHE A 1 100 ? -19.388 17.942 15.041 1.00 41.44 100 PHE A C 1
ATOM 789 O O . PHE A 1 100 ? -18.762 17.845 16.093 1.00 41.44 100 PHE A O 1
ATOM 796 N N . MET A 1 101 ? -20.572 17.363 14.860 1.00 41.06 101 MET A N 1
ATOM 797 C CA . MET A 1 101 ? -21.128 16.397 15.788 1.00 41.06 101 MET A CA 1
ATOM 798 C C . MET A 1 101 ? -20.260 15.134 15.773 1.00 41.06 101 MET A C 1
ATOM 800 O O . MET A 1 101 ? -20.447 14.269 14.921 1.00 41.06 101 MET A O 1
ATOM 804 N N . GLU A 1 102 ? -19.418 14.944 16.787 1.00 45.03 102 GLU A N 1
ATOM 805 C CA . GLU A 1 102 ? -19.200 13.605 17.342 1.00 45.03 102 GLU A CA 1
ATOM 806 C C . GLU A 1 102 ? -20.500 13.153 18.029 1.00 45.03 102 GLU A C 1
ATOM 808 O O . GLU A 1 102 ? -20.596 13.039 19.249 1.00 45.03 102 GLU A O 1
ATOM 813 N N . LYS A 1 103 ? -21.561 12.905 17.255 1.00 40.06 103 LYS A N 1
ATOM 814 C CA . LYS A 1 103 ? -22.649 12.071 17.762 1.00 40.06 103 LYS A CA 1
ATOM 815 C C . LYS A 1 103 ? -22.238 10.630 17.534 1.00 40.06 103 LYS A C 1
ATOM 817 O O . LYS A 1 103 ? -22.434 10.070 16.460 1.00 40.06 103 LYS A O 1
ATOM 822 N N . ARG A 1 104 ? -21.662 10.042 18.583 1.00 40.62 104 ARG A N 1
ATOM 823 C CA . ARG A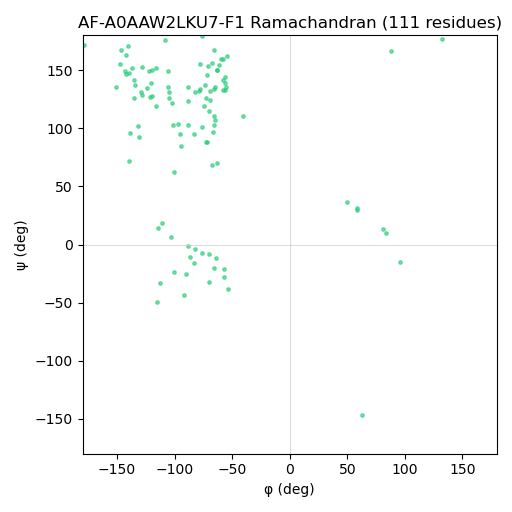 1 104 ? -21.655 8.599 18.823 1.00 40.62 104 ARG A CA 1
ATOM 824 C C . ARG A 1 104 ? -23.040 8.059 18.457 1.00 40.62 104 ARG A C 1
ATOM 826 O O . ARG A 1 104 ? -24.021 8.381 19.122 1.00 40.62 104 ARG A O 1
ATOM 833 N N . ILE A 1 105 ? -23.134 7.294 17.371 1.00 43.22 105 ILE A N 1
ATOM 834 C CA . ILE A 1 105 ? -24.363 6.579 17.024 1.00 43.22 105 ILE A CA 1
ATOM 835 C C . ILE A 1 105 ? -24.477 5.427 18.020 1.00 43.22 105 ILE A C 1
ATOM 837 O O . ILE A 1 105 ? -23.960 4.335 17.801 1.00 43.22 105 ILE A O 1
ATOM 841 N N . GLU A 1 106 ? -25.111 5.697 19.153 1.00 43.53 106 GLU A N 1
ATOM 842 C CA . GLU A 1 106 ? -25.648 4.675 20.041 1.00 43.53 106 GLU A CA 1
ATOM 843 C C . GLU A 1 106 ? -27.113 4.492 19.645 1.00 43.53 106 GLU A C 1
ATOM 845 O O . GLU A 1 106 ? -28.014 5.170 20.128 1.00 43.53 106 GLU A O 1
ATOM 850 N N . GLY A 1 107 ? -27.321 3.651 18.634 1.00 35.34 107 GLY A N 1
ATOM 851 C CA . GLY A 1 107 ? -28.632 3.325 18.094 1.00 35.34 107 GLY A CA 1
ATOM 852 C C . GLY A 1 107 ? -28.690 1.837 17.800 1.00 35.34 107 GLY A C 1
ATOM 853 O O . GLY A 1 107 ? -28.226 1.382 16.757 1.00 35.34 107 GLY A O 1
ATOM 854 N N . SER A 1 108 ? -29.228 1.072 18.747 1.00 44.75 108 SER A N 1
ATOM 855 C CA . SER A 1 108 ? -29.664 -0.302 18.537 1.00 44.75 108 SER A CA 1
ATOM 856 C C . SER A 1 108 ? -30.824 -0.300 17.543 1.00 44.75 108 SER A C 1
ATOM 858 O O . SER A 1 108 ? -31.937 0.094 17.889 1.00 44.75 108 SER A O 1
ATOM 860 N N . PHE A 1 109 ? -30.581 -0.743 16.313 1.00 41.53 109 PHE A N 1
ATOM 861 C CA . PHE A 1 109 ? -31.664 -1.110 15.409 1.00 41.53 109 PHE A CA 1
ATOM 862 C C . PHE A 1 109 ? -32.202 -2.475 15.844 1.00 41.53 109 PHE A C 1
ATOM 864 O O . PHE A 1 109 ? -31.582 -3.509 15.597 1.00 41.53 109 PHE A O 1
ATOM 871 N N . VAL A 1 110 ? -33.337 -2.461 16.541 1.00 40.72 110 VAL A N 1
ATOM 872 C CA . VAL A 1 110 ? -34.203 -3.632 16.681 1.00 40.72 110 VAL A CA 1
ATOM 873 C C . VAL A 1 110 ? -34.924 -3.796 15.346 1.00 40.72 110 VAL A C 1
ATOM 875 O O . VAL A 1 110 ? -35.608 -2.880 14.895 1.00 40.72 110 VAL A O 1
ATOM 878 N N . LEU A 1 111 ? -34.720 -4.941 14.695 1.00 42.84 111 LEU A N 1
ATOM 879 C CA . LEU A 1 111 ? -35.549 -5.379 13.575 1.00 42.84 111 LEU A CA 1
ATOM 880 C C . LEU A 1 111 ? -36.926 -5.729 14.140 1.00 42.84 111 LEU A C 1
ATOM 882 O O . LEU A 1 111 ? -37.012 -6.541 15.061 1.00 42.84 111 LEU A O 1
ATOM 886 N N . GLN A 1 112 ? -37.973 -5.109 13.608 1.00 38.59 112 GLN A N 1
ATOM 887 C CA . GLN 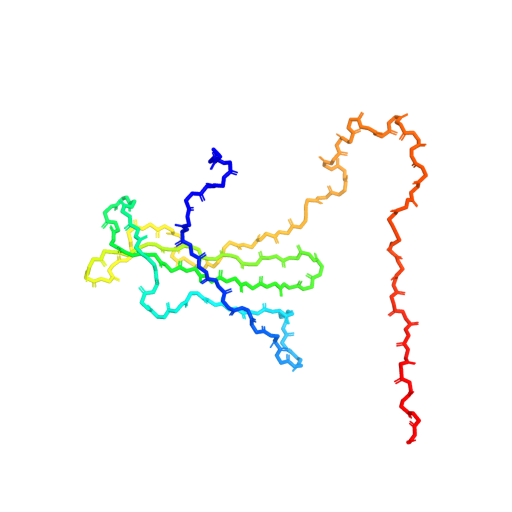A 1 112 ? -39.340 -5.579 13.793 1.00 38.59 112 GLN A CA 1
ATOM 888 C C . GLN A 1 112 ? -39.783 -6.228 12.478 1.00 38.59 112 GLN A C 1
ATOM 890 O O . GLN A 1 112 ? -39.430 -5.726 11.410 1.00 38.59 112 GLN A O 1
ATOM 895 N N . GLU A 1 113 ? -40.421 -7.389 12.633 1.00 40.66 113 GLU A N 1
ATOM 896 C CA . GLU A 1 113 ? -40.667 -8.465 11.655 1.00 40.66 113 GLU A CA 1
ATOM 897 C C . GLU A 1 113 ? -41.251 -8.046 10.300 1.00 40.66 113 GLU A C 1
ATOM 899 O O . GLU A 1 113 ? -42.108 -7.133 10.258 1.00 40.66 113 GLU A O 1
#

Secondary structure (DSSP, 8-state):
---SPPP----EEEEPPTT-SEEEEEE--TT-EE--GGG-SEEEEEEEEESTT-EEEEEEEE-TT--EEES-SS--EEE-PPPGGG---TTTTS-------------------

Solvent-accessible 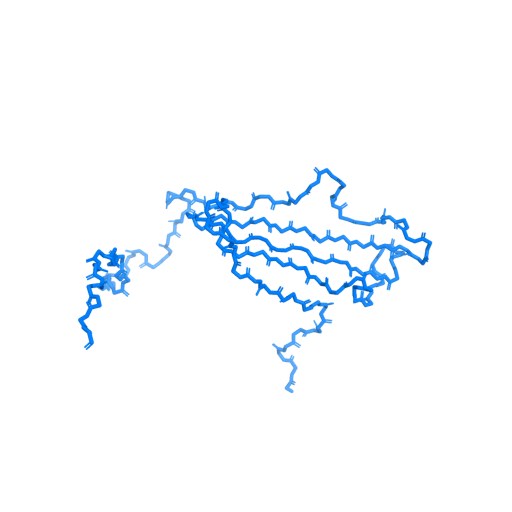surface area (backbone atoms only — not comparable to full-atom values): 7210 Å² total; per-residue (Å²): 143,80,91,68,77,84,89,65,81,66,66,62,70,42,75,46,61,92,90,53,78,42,52,29,38,33,36,32,61,95,83,40,29,77,33,73,65,81,68,16,48,25,30,43,43,37,44,35,39,36,64,88,71,25,38,36,43,35,57,37,26,18,28,90,88,67,50,77,60,44,61,71,87,94,56,56,50,77,47,64,70,76,62,79,87,74,61,82,57,91,56,71,83,57,86,65,78,88,84,71,80,86,66,76,84,84,70,86,81,76,86,77,134

Mean predicted aligned error: 11.54 Å

Foldseek 3Di:
DPPDDDDAFDWDWDADDPPDQFRIWTKGPPQAAQDPPQQFGHKMKIWTHGPQRKIWIWIFGAHPVRDTRDTDPPGTDIDHDDPPVVDPPPCPVPPDPDPPDPPPPPDDDDDDD

Nearest PDB structures (foldseek):
  6liy-assembly1_A  TM=8.571E-01  e=4.071E-09  Arabidopsis thaliana
  2xh9-assembly1_A  TM=7.313E-01  e=7.896E+00  Streptomyces clavuligerus
  2xep-assembly1_A  TM=7.250E-01  e=8.818E+00  Streptomyces clavuligerus
  2xf3-assembly2_B  TM=7.267E-01  e=8.818E+00  Streptomyces clavuligerus

InterPro domains:
  IPR010404 Chromophore lyase CpcT/CpeT [PF06206] (14-80)
  IPR010404 Chromophore lyase CpcT/CpeT [PTHR35137] (2-113)
  IPR038672 Chromophore lyase CpcT/CpeT superfamily [G3DSA:2.40.128.590] (3-90)

Organism: NCBI:txid2727405

Radius of gyration: 19.98 Å; Cα contacts (8 Å, |Δi|>4): 172; chains: 1; bounding box: 54×43×38 Å

pLDDT: mean 83.18, std 21.47, range [35.34, 98.69]